Protein AF-A0A517T3F9-F1 (afdb_monomer_lite)

Structure (mmCIF, N/CA/C/O backbone):
data_AF-A0A517T3F9-F1
#
_entry.id   AF-A0A517T3F9-F1
#
loop_
_atom_site.group_PDB
_atom_site.id
_atom_site.type_symbol
_atom_site.label_atom_id
_atom_site.label_alt_id
_atom_site.label_comp_id
_atom_site.label_asym_id
_atom_site.label_entity_id
_atom_site.label_seq_id
_atom_site.pdbx_PDB_ins_code
_atom_site.Cartn_x
_atom_site.Cartn_y
_atom_site.Cartn_z
_atom_site.occupancy
_atom_site.B_iso_or_equiv
_atom_site.auth_seq_id
_atom_site.auth_comp_id
_atom_site.auth_asym_id
_atom_site.auth_atom_id
_atom_site.pdbx_PDB_model_num
ATOM 1 N N . MET A 1 1 ? 63.413 -47.047 -68.563 1.00 46.91 1 MET A N 1
ATOM 2 C CA . MET A 1 1 ? 63.790 -46.172 -67.428 1.00 46.91 1 MET A CA 1
ATOM 3 C C . MET A 1 1 ? 63.813 -44.738 -67.923 1.00 46.91 1 MET A C 1
ATOM 5 O O . MET A 1 1 ? 64.411 -44.519 -68.958 1.00 46.91 1 MET A O 1
ATOM 9 N N . ALA A 1 2 ? 63.247 -43.711 -67.310 1.00 52.28 2 ALA A N 1
ATOM 10 C CA . ALA A 1 2 ? 62.271 -43.540 -66.242 1.00 52.28 2 ALA A CA 1
ATOM 11 C C . ALA A 1 2 ? 62.071 -42.016 -66.214 1.00 52.28 2 ALA A C 1
ATOM 13 O O . ALA A 1 2 ? 62.989 -41.337 -65.783 1.00 52.28 2 ALA A O 1
ATOM 14 N N . LEU A 1 3 ? 60.973 -41.462 -66.741 1.00 48.38 3 LEU A N 1
ATOM 15 C CA . LEU A 1 3 ? 60.656 -40.042 -66.515 1.00 48.38 3 LEU A CA 1
ATOM 16 C C . LEU A 1 3 ? 59.186 -39.726 -66.842 1.00 48.38 3 LEU A C 1
ATOM 18 O O . LEU A 1 3 ? 58.853 -38.974 -67.750 1.00 48.38 3 LEU A O 1
ATOM 22 N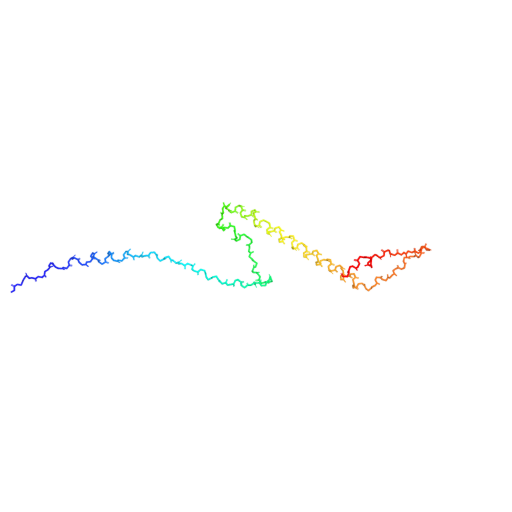 N . ILE A 1 4 ? 58.280 -40.355 -66.103 1.00 55.53 4 ILE A N 1
ATOM 23 C CA . ILE A 1 4 ? 56.866 -39.976 -66.031 1.00 55.53 4 ILE A CA 1
ATOM 24 C C . ILE A 1 4 ? 56.571 -39.834 -64.533 1.00 55.53 4 ILE A C 1
ATOM 26 O O . ILE A 1 4 ? 57.042 -40.672 -63.771 1.00 55.53 4 ILE A O 1
ATOM 30 N N . GLN A 1 5 ? 55.768 -38.832 -64.148 1.00 57.16 5 GLN A N 1
ATOM 31 C CA . GLN A 1 5 ? 55.126 -38.632 -62.826 1.00 57.16 5 GLN A CA 1
ATOM 32 C C . GLN A 1 5 ? 55.752 -37.600 -61.859 1.00 57.16 5 GLN A C 1
ATOM 34 O O . GLN A 1 5 ? 56.151 -37.981 -60.766 1.00 57.16 5 GLN A O 1
ATOM 39 N N . ILE A 1 6 ? 55.746 -36.287 -62.163 1.00 56.34 6 ILE A N 1
ATOM 40 C CA . ILE A 1 6 ? 55.905 -35.256 -61.094 1.00 56.34 6 ILE A CA 1
ATOM 41 C C . ILE A 1 6 ? 54.878 -34.095 -61.147 1.00 56.34 6 ILE A C 1
ATOM 43 O O . ILE A 1 6 ? 54.668 -33.411 -60.153 1.00 56.34 6 ILE A O 1
ATOM 47 N N . THR A 1 7 ? 54.108 -33.891 -62.217 1.00 51.72 7 THR A N 1
ATOM 48 C CA . THR A 1 7 ? 53.234 -32.699 -62.360 1.00 51.72 7 THR A CA 1
ATOM 49 C C . THR A 1 7 ? 51.741 -32.944 -62.086 1.00 51.72 7 THR A C 1
ATOM 51 O O . THR A 1 7 ? 50.885 -32.498 -62.844 1.00 51.72 7 THR A O 1
ATOM 54 N N . LYS A 1 8 ? 51.387 -33.652 -61.002 1.00 53.66 8 LYS A N 1
ATOM 55 C CA . LYS A 1 8 ? 49.970 -33.857 -60.602 1.00 53.66 8 LYS A CA 1
ATOM 56 C C . LYS A 1 8 ? 49.609 -33.496 -59.153 1.00 53.66 8 LYS A C 1
ATOM 58 O O . LYS A 1 8 ? 48.456 -33.651 -58.773 1.00 53.66 8 LYS A O 1
ATOM 63 N N . TRP A 1 9 ? 50.533 -32.953 -58.358 1.00 51.66 9 TRP A N 1
ATOM 64 C CA . TRP A 1 9 ? 50.340 -32.829 -56.900 1.00 51.66 9 TRP A CA 1
ATOM 65 C C . TRP A 1 9 ? 50.251 -31.398 -56.350 1.00 51.66 9 TRP A C 1
ATOM 67 O O . TRP A 1 9 ? 50.307 -31.211 -55.142 1.00 51.66 9 TRP A O 1
ATOM 77 N N . ILE A 1 10 ? 50.085 -30.379 -57.203 1.00 54.66 10 ILE A N 1
ATOM 78 C CA . ILE A 1 10 ? 50.050 -28.967 -56.756 1.00 54.66 10 ILE A CA 1
ATOM 79 C C . ILE A 1 10 ? 48.639 -28.344 -56.857 1.00 54.66 10 ILE A C 1
ATOM 81 O O . ILE A 1 10 ? 48.394 -27.264 -56.334 1.00 54.66 10 ILE A O 1
ATOM 85 N N . GLY A 1 11 ? 47.659 -29.035 -57.450 1.00 51.72 11 GLY A N 1
ATOM 86 C CA . GLY A 1 11 ? 46.302 -28.491 -57.629 1.00 51.72 11 GLY A CA 1
ATOM 87 C C . GLY A 1 11 ? 45.319 -28.704 -56.469 1.00 51.72 11 GLY A C 1
ATOM 88 O O . GLY A 1 11 ? 44.203 -28.200 -56.535 1.00 51.72 11 GLY A O 1
ATOM 89 N N . LEU A 1 12 ? 45.682 -29.467 -55.431 1.00 52.78 12 LEU A N 1
ATOM 90 C CA . LEU A 1 12 ? 44.713 -30.058 -54.492 1.00 52.78 12 LEU A CA 1
ATOM 91 C C . LEU A 1 12 ? 44.611 -29.491 -53.054 1.00 52.78 12 LEU A C 1
ATOM 93 O O . LEU A 1 12 ? 43.717 -29.959 -52.354 1.00 52.78 12 LEU A O 1
ATOM 97 N N . PRO A 1 13 ? 45.386 -28.488 -52.577 1.00 52.06 13 PRO A N 1
ATOM 98 C CA . PRO A 1 13 ? 45.116 -27.899 -51.258 1.00 52.06 13 PRO A CA 1
ATOM 99 C C . PRO A 1 13 ? 44.253 -26.624 -51.305 1.00 52.06 13 PRO A C 1
ATOM 101 O O . PRO A 1 13 ? 43.732 -26.207 -50.277 1.00 52.06 13 PRO A O 1
ATOM 104 N N . LEU A 1 14 ? 44.072 -25.992 -52.472 1.00 49.06 14 LEU A 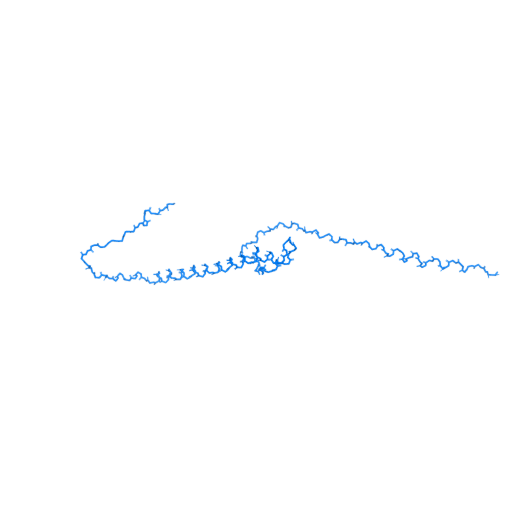N 1
ATOM 105 C CA . LEU A 1 14 ? 43.322 -24.728 -52.575 1.00 49.06 14 LEU A CA 1
ATOM 106 C C . LEU A 1 14 ? 41.800 -24.918 -52.667 1.00 49.06 14 LEU A C 1
ATOM 108 O O . LEU A 1 14 ? 41.051 -24.013 -52.311 1.00 49.06 14 LEU A O 1
ATOM 112 N N . LEU A 1 15 ? 41.331 -26.094 -53.093 1.00 49.38 15 LEU A N 1
ATOM 113 C CA . LEU A 1 15 ? 39.899 -26.361 -53.268 1.00 49.38 15 LEU A CA 1
ATOM 114 C C . LEU A 1 15 ? 39.197 -26.808 -51.970 1.00 49.38 15 LEU A C 1
ATOM 116 O O . LEU A 1 15 ? 37.981 -26.687 -51.861 1.00 49.38 15 LEU A O 1
ATOM 120 N N . THR A 1 16 ? 39.935 -27.279 -50.959 1.00 52.62 16 THR A N 1
ATOM 121 C CA . THR A 1 16 ? 39.356 -27.703 -49.669 1.00 52.62 16 THR A CA 1
ATOM 122 C C . THR A 1 16 ? 39.138 -26.541 -48.696 1.00 52.62 16 THR A C 1
ATOM 124 O O . THR A 1 16 ? 38.252 -26.616 -47.850 1.00 52.62 16 THR A O 1
ATOM 127 N N . MET A 1 17 ? 39.871 -25.433 -48.846 1.00 49.66 17 MET A N 1
ATOM 128 C CA . MET A 1 17 ? 39.733 -24.246 -47.988 1.00 49.66 17 MET A CA 1
ATOM 129 C C . MET A 1 17 ? 38.457 -23.438 -48.294 1.00 49.66 17 MET A C 1
ATOM 131 O O . MET A 1 17 ? 37.878 -22.826 -47.400 1.00 49.66 17 MET A O 1
ATOM 135 N N . ALA A 1 18 ? 37.985 -23.455 -49.545 1.00 52.78 18 ALA A N 1
ATOM 136 C CA . ALA A 1 18 ? 36.795 -22.708 -49.959 1.00 52.78 18 ALA A CA 1
ATOM 137 C C . ALA A 1 18 ? 35.472 -23.356 -49.502 1.00 52.78 18 ALA A C 1
ATOM 139 O O . ALA A 1 18 ? 34.447 -22.681 -49.458 1.00 52.78 18 ALA A O 1
ATOM 140 N N . PHE A 1 19 ? 35.485 -24.639 -49.123 1.00 51.31 19 PHE A N 1
ATOM 141 C CA . PHE A 1 19 ? 34.277 -25.360 -48.705 1.00 51.31 19 PHE A CA 1
ATOM 142 C C . PHE A 1 19 ? 33.967 -25.228 -47.201 1.00 51.31 19 PHE A C 1
ATOM 144 O O . PHE A 1 19 ? 32.858 -25.532 -46.776 1.00 51.31 19 PHE A O 1
ATOM 151 N N . LEU A 1 20 ? 34.901 -24.720 -46.383 1.00 55.22 20 LEU A N 1
ATOM 152 C CA . LEU A 1 20 ? 34.667 -24.494 -44.946 1.00 55.22 20 LEU A CA 1
ATOM 153 C C . LEU A 1 20 ? 34.030 -23.132 -44.608 1.00 55.22 20 LEU A C 1
ATOM 155 O O . LEU A 1 20 ? 33.755 -22.866 -43.441 1.00 55.22 20 LEU A O 1
ATOM 159 N N . MET A 1 21 ? 33.782 -22.265 -45.594 1.00 56.06 21 MET A N 1
ATOM 160 C CA . MET A 1 21 ? 33.277 -20.900 -45.361 1.00 56.06 21 MET A CA 1
ATOM 161 C C . MET A 1 21 ? 31.752 -20.750 -45.481 1.00 56.06 21 MET A C 1
ATOM 163 O O . MET A 1 21 ? 31.225 -19.680 -45.185 1.00 56.06 21 MET A O 1
ATOM 167 N N . SER A 1 22 ? 31.013 -21.810 -45.816 1.00 57.25 22 SER A N 1
ATOM 168 C CA . SER A 1 22 ? 29.545 -21.816 -45.716 1.00 57.25 22 SER A CA 1
ATOM 169 C C . SER A 1 22 ? 29.095 -22.188 -44.300 1.00 57.25 22 SER A C 1
ATOM 171 O O . SER A 1 22 ? 28.396 -23.174 -44.088 1.00 57.25 22 SER A O 1
ATOM 173 N N . ALA A 1 23 ? 29.507 -21.394 -43.311 1.00 56.53 23 ALA A N 1
ATOM 174 C CA . ALA A 1 23 ? 28.868 -21.400 -42.003 1.00 56.53 23 ALA A CA 1
ATOM 175 C C . ALA A 1 23 ? 27.569 -20.590 -42.118 1.00 56.53 23 ALA A C 1
ATOM 177 O O . ALA A 1 23 ? 27.558 -19.369 -41.957 1.00 56.53 23 ALA A O 1
ATOM 178 N N . GLU A 1 24 ? 26.474 -21.268 -42.466 1.00 60.94 24 GLU A N 1
ATOM 179 C CA . GLU A 1 24 ? 25.138 -20.693 -42.342 1.00 60.94 24 GLU A CA 1
ATOM 180 C C . GLU A 1 24 ? 24.946 -20.166 -40.918 1.00 60.94 24 GLU A C 1
ATOM 182 O O . GLU A 1 24 ? 25.260 -20.825 -39.924 1.00 60.94 24 GLU A O 1
ATOM 187 N N . SER A 1 25 ? 24.437 -18.942 -40.818 1.00 60.81 25 SER A N 1
ATOM 188 C CA . SER A 1 25 ? 24.047 -18.367 -39.539 1.00 60.81 25 SER A CA 1
ATOM 189 C C . SER A 1 25 ? 22.875 -19.178 -38.993 1.00 60.81 25 SER A C 1
ATOM 191 O O . SER A 1 25 ? 21.739 -18.999 -39.425 1.00 60.81 25 SER A O 1
ATOM 193 N N . ALA A 1 26 ? 23.143 -20.081 -38.050 1.00 60.41 26 ALA A N 1
ATOM 194 C CA . ALA A 1 26 ? 22.098 -20.767 -37.308 1.00 60.41 26 ALA A CA 1
ATOM 195 C C . ALA A 1 26 ? 21.327 -19.726 -36.486 1.00 60.41 26 ALA A C 1
ATOM 197 O O . ALA A 1 26 ? 21.728 -19.338 -35.387 1.00 60.41 26 ALA A O 1
ATOM 198 N N . SER A 1 27 ? 20.215 -19.233 -37.030 1.00 62.06 27 SER A N 1
ATOM 199 C CA . SER A 1 27 ? 19.263 -18.450 -36.259 1.00 62.06 27 SER A CA 1
ATOM 200 C C . SER A 1 27 ? 18.664 -19.379 -35.207 1.00 62.06 27 SER A C 1
ATOM 202 O O . SER A 1 27 ? 17.847 -20.244 -35.528 1.00 62.06 27 SER A O 1
ATOM 204 N N . ALA A 1 28 ? 19.081 -19.224 -33.954 1.00 54.94 28 ALA A N 1
ATOM 205 C CA . ALA A 1 28 ? 18.428 -19.860 -32.824 1.00 54.94 28 ALA A CA 1
ATOM 206 C C . ALA A 1 28 ? 17.008 -19.288 -32.717 1.00 54.94 28 ALA A C 1
ATOM 208 O O . ALA A 1 28 ? 16.783 -18.224 -32.137 1.00 54.94 28 ALA A O 1
ATOM 209 N N . GLN A 1 29 ? 16.042 -19.963 -33.338 1.00 68.81 29 GLN A N 1
ATOM 210 C CA . GLN A 1 29 ? 14.637 -19.638 -33.167 1.00 68.81 29 GLN A CA 1
ATOM 211 C C . GLN A 1 29 ? 14.275 -19.960 -31.718 1.00 68.81 29 GLN A C 1
ATOM 213 O O . GLN A 1 29 ? 14.108 -21.119 -31.340 1.00 68.81 29 GLN A O 1
ATOM 218 N N . VAL A 1 30 ? 14.175 -18.921 -30.886 1.00 61.50 30 VAL A N 1
ATOM 219 C CA . VAL A 1 30 ? 13.566 -19.021 -29.560 1.00 61.50 30 VAL A CA 1
ATOM 220 C C . VAL A 1 30 ? 12.074 -19.261 -29.777 1.00 61.50 30 VAL A C 1
ATOM 222 O O . VAL A 1 30 ? 11.263 -18.335 -29.768 1.00 61.50 30 VAL A O 1
ATOM 225 N N . VAL A 1 31 ? 11.701 -20.521 -29.992 1.00 59.78 31 VAL A N 1
ATOM 226 C CA . VAL A 1 31 ? 10.325 -20.972 -29.816 1.00 59.78 31 VAL A CA 1
ATOM 227 C C . VAL A 1 31 ? 10.059 -20.868 -28.322 1.00 59.78 31 VAL A C 1
ATOM 229 O O . VAL A 1 31 ? 10.442 -21.740 -27.549 1.00 59.78 31 VAL A O 1
ATOM 232 N N . ARG A 1 32 ? 9.463 -19.756 -27.881 1.00 62.34 32 ARG A N 1
ATOM 233 C CA . ARG A 1 32 ? 8.866 -19.695 -26.546 1.00 62.34 32 ARG A CA 1
ATOM 234 C C . ARG A 1 32 ? 7.711 -20.691 -26.556 1.00 62.34 32 ARG A C 1
ATOM 236 O O . ARG A 1 32 ? 6.756 -20.450 -27.297 1.00 62.34 32 ARG A O 1
ATOM 243 N N . PRO A 1 33 ? 7.741 -21.773 -25.760 1.00 58.88 33 PRO A N 1
ATOM 244 C CA . PRO A 1 33 ? 6.525 -22.521 -25.528 1.00 58.88 33 PRO A CA 1
ATOM 245 C C . PRO A 1 33 ? 5.551 -21.529 -24.899 1.00 58.88 33 PRO A C 1
ATOM 247 O O . PRO A 1 33 ? 5.861 -20.918 -23.871 1.00 58.88 33 PRO A O 1
ATOM 250 N N . LEU A 1 34 ? 4.399 -21.320 -25.533 1.00 56.41 34 LEU A N 1
ATOM 251 C CA . LEU A 1 34 ? 3.270 -20.663 -24.894 1.00 56.41 34 LEU A CA 1
ATOM 252 C C . LEU A 1 34 ? 2.760 -21.637 -23.827 1.00 56.41 34 LEU A C 1
ATOM 254 O O . LEU A 1 34 ? 1.783 -22.349 -24.027 1.00 56.41 34 LEU A O 1
ATOM 258 N N . ALA A 1 35 ? 3.495 -21.748 -22.720 1.00 62.19 35 ALA A N 1
ATOM 259 C CA . ALA A 1 35 ? 3.020 -22.470 -21.561 1.00 62.19 35 ALA A CA 1
ATOM 260 C C . ALA A 1 35 ? 1.747 -21.749 -21.097 1.00 62.19 35 ALA A C 1
ATOM 262 O O . ALA A 1 35 ? 1.781 -20.519 -20.940 1.00 62.19 35 ALA A O 1
ATOM 263 N N . PRO A 1 36 ? 0.624 -22.459 -20.891 1.00 56.62 36 PRO A N 1
ATOM 264 C CA . PRO A 1 36 ? -0.525 -21.861 -20.237 1.00 56.62 36 PRO A CA 1
ATOM 265 C C . PRO A 1 36 ? -0.030 -21.325 -18.897 1.00 56.62 36 PRO A C 1
ATOM 267 O O . PRO A 1 36 ? 0.512 -22.067 -18.077 1.00 56.62 36 PRO A O 1
ATOM 270 N N . THR A 1 37 ? -0.127 -20.008 -18.717 1.00 59.72 37 THR A N 1
ATOM 271 C CA . THR A 1 37 ? 0.235 -19.358 -17.460 1.00 59.72 37 THR A CA 1
ATOM 272 C C . THR A 1 37 ? -0.708 -19.918 -16.409 1.00 59.72 37 THR A C 1
ATOM 274 O O . THR A 1 37 ? -1.874 -19.533 -16.358 1.00 59.72 37 THR A O 1
ATOM 277 N N . GLN A 1 38 ? -0.240 -20.886 -15.618 1.00 63.12 38 GLN A N 1
ATOM 278 C CA . GLN A 1 38 ? -0.990 -21.325 -14.453 1.00 63.12 38 GLN A CA 1
ATOM 279 C C . GLN A 1 38 ? -1.189 -20.092 -13.565 1.00 63.12 38 GLN A C 1
ATOM 281 O O . GLN A 1 38 ? -0.211 -19.373 -13.326 1.00 63.12 38 GLN A O 1
ATOM 286 N N . PRO A 1 39 ? -2.416 -19.804 -13.100 1.00 59.62 39 PRO A N 1
ATOM 287 C CA . PRO A 1 39 ? -2.647 -18.720 -12.161 1.00 59.62 39 PRO A CA 1
ATOM 288 C C . PRO A 1 39 ? -1.805 -18.982 -10.911 1.00 59.62 39 PRO A C 1
ATOM 290 O O . PRO A 1 39 ? -2.112 -19.867 -10.114 1.00 59.62 39 PRO A O 1
ATOM 293 N N . ILE A 1 40 ? -0.698 -18.253 -10.759 1.00 61.62 40 ILE A N 1
ATOM 294 C CA . ILE A 1 40 ? 0.101 -18.319 -9.539 1.00 61.62 40 ILE A CA 1
ATOM 295 C C . ILE A 1 40 ? -0.795 -17.741 -8.442 1.00 61.62 40 ILE A C 1
ATOM 297 O O . ILE A 1 40 ? -1.259 -16.604 -8.594 1.00 61.62 40 ILE A O 1
ATOM 301 N N . PRO A 1 41 ? -1.079 -18.488 -7.359 1.00 64.44 41 PRO A N 1
ATOM 302 C CA . PRO A 1 41 ? -1.889 -17.962 -6.274 1.00 64.44 41 PRO A CA 1
ATOM 303 C C . PRO A 1 41 ? -1.250 -16.654 -5.779 1.00 64.44 41 PRO A C 1
ATOM 305 O O . PRO A 1 41 ? -0.020 -16.598 -5.685 1.00 64.44 41 PRO A O 1
ATOM 308 N N . PRO A 1 42 ? -2.037 -15.609 -5.457 1.00 60.09 42 PRO A N 1
ATOM 309 C CA . PRO A 1 42 ? -1.517 -14.275 -5.133 1.00 60.09 42 PRO A CA 1
ATOM 310 C C . PRO A 1 42 ? -0.390 -14.291 -4.088 1.00 60.09 42 PRO A C 1
ATOM 312 O O . PRO A 1 42 ? 0.547 -13.507 -4.160 1.00 60.09 42 PRO A O 1
ATOM 315 N N . ASN A 1 43 ? -0.436 -15.262 -3.172 1.00 62.62 43 ASN A N 1
ATOM 316 C CA . ASN A 1 43 ? 0.513 -15.444 -2.077 1.00 62.62 43 ASN A CA 1
ATOM 317 C C . ASN A 1 43 ? 1.857 -16.115 -2.462 1.00 62.62 43 ASN A C 1
ATOM 319 O O . ASN A 1 43 ? 2.707 -16.324 -1.605 1.00 62.62 43 ASN A O 1
ATOM 323 N N . LYS A 1 44 ? 2.056 -16.517 -3.725 1.00 60.25 44 LYS A N 1
ATOM 324 C CA . LYS A 1 44 ? 3.303 -17.147 -4.217 1.00 60.25 44 LYS A CA 1
ATOM 325 C C . LYS A 1 44 ? 3.983 -16.356 -5.334 1.00 60.25 44 LYS A C 1
ATOM 327 O O . LYS A 1 44 ? 4.882 -16.877 -5.993 1.00 60.25 44 LYS A O 1
ATOM 332 N N . GLN A 1 45 ? 3.560 -15.119 -5.579 1.00 61.59 45 GLN A N 1
ATOM 333 C CA . GLN A 1 45 ? 4.231 -14.286 -6.568 1.00 61.59 45 GLN A CA 1
ATOM 334 C C . GLN A 1 45 ? 5.621 -13.906 -6.035 1.00 61.59 45 GLN A C 1
ATOM 336 O O . GLN A 1 45 ? 5.724 -13.428 -4.903 1.00 61.59 45 GLN A O 1
ATOM 341 N N . PRO A 1 46 ? 6.703 -14.138 -6.799 1.00 61.81 46 PRO A N 1
ATOM 342 C CA . PRO A 1 46 ? 8.027 -13.719 -6.369 1.00 61.81 46 PRO A CA 1
ATOM 343 C C . PRO A 1 46 ? 8.027 -12.202 -6.165 1.00 61.81 46 PRO A C 1
ATOM 345 O O . PRO A 1 46 ? 7.511 -11.460 -7.003 1.00 61.81 46 PRO A O 1
ATOM 348 N N . VAL A 1 47 ? 8.615 -11.734 -5.062 1.00 68.75 47 VAL A N 1
ATOM 349 C CA . VAL A 1 47 ? 8.792 -10.300 -4.801 1.00 68.75 47 VAL A CA 1
ATOM 350 C C . VAL A 1 47 ? 9.835 -9.769 -5.781 1.00 68.75 47 VAL A C 1
ATOM 352 O O . VAL A 1 47 ? 11.029 -9.719 -5.499 1.00 68.75 47 VAL A O 1
ATOM 355 N N . THR A 1 48 ? 9.394 -9.420 -6.985 1.00 74.56 48 THR A N 1
ATOM 356 C CA . THR A 1 48 ? 10.258 -8.824 -8.000 1.00 74.56 48 THR A CA 1
ATOM 357 C C . THR A 1 48 ? 10.442 -7.341 -7.716 1.00 74.56 48 THR A C 1
ATOM 359 O O . THR A 1 48 ? 9.486 -6.633 -7.370 1.00 74.56 48 THR A O 1
ATOM 362 N N . SER A 1 49 ? 11.668 -6.855 -7.896 1.00 82.75 49 SER A N 1
ATOM 363 C CA . SER A 1 49 ? 11.974 -5.434 -7.790 1.00 82.75 49 SER A CA 1
ATOM 364 C C . SER A 1 49 ? 11.269 -4.654 -8.917 1.00 82.75 49 SER A C 1
ATOM 366 O O . SER A 1 49 ? 11.399 -5.017 -10.089 1.00 82.75 49 SER A O 1
ATOM 368 N N . PRO A 1 50 ? 10.541 -3.561 -8.607 1.00 80.50 50 PRO A N 1
ATOM 369 C CA . PRO A 1 50 ? 9.852 -2.749 -9.619 1.00 80.50 50 PRO A CA 1
ATOM 370 C C . PRO A 1 50 ? 10.790 -2.212 -10.711 1.00 80.50 50 PRO A C 1
ATOM 372 O O . PRO A 1 50 ? 10.395 -2.049 -11.865 1.00 80.50 50 PRO A O 1
ATOM 375 N N . TYR A 1 51 ? 12.057 -1.992 -10.354 1.00 85.25 51 TYR A N 1
ATOM 376 C CA . TYR A 1 51 ? 13.089 -1.431 -11.223 1.00 85.25 51 TYR A CA 1
ATOM 377 C C . TYR A 1 51 ? 13.597 -2.384 -12.309 1.00 85.25 51 TYR A C 1
ATOM 379 O O . TYR A 1 51 ? 14.176 -1.924 -13.290 1.00 85.25 51 TYR A O 1
ATOM 387 N N . LEU A 1 52 ? 13.359 -3.694 -12.187 1.00 82.50 52 LEU A N 1
ATOM 388 C CA . LEU A 1 52 ? 13.829 -4.677 -13.171 1.00 82.50 52 LEU A CA 1
ATOM 389 C C . LEU A 1 52 ? 13.236 -4.429 -14.569 1.00 82.50 52 LEU A C 1
ATOM 391 O O . LEU A 1 52 ? 13.855 -4.732 -15.584 1.00 82.50 52 LEU A O 1
ATOM 395 N N . ASN A 1 53 ? 12.060 -3.804 -14.628 1.00 75.94 53 ASN A N 1
ATOM 396 C CA . ASN A 1 53 ? 11.366 -3.503 -15.876 1.00 75.94 53 ASN A CA 1
ATOM 397 C C . ASN A 1 53 ? 11.791 -2.178 -16.534 1.00 75.94 53 ASN A C 1
ATOM 399 O O . ASN A 1 53 ? 11.254 -1.842 -17.589 1.00 75.94 53 ASN A O 1
ATOM 403 N N . LEU A 1 54 ? 12.737 -1.428 -15.954 1.00 81.25 54 LEU A N 1
ATOM 404 C CA . LEU A 1 54 ? 13.166 -0.126 -16.485 1.00 81.25 54 LEU A CA 1
ATOM 405 C C . LEU A 1 54 ? 13.880 -0.220 -17.835 1.00 81.25 54 LEU A C 1
ATOM 407 O O . LEU A 1 54 ? 13.742 0.667 -18.670 1.00 81.25 54 LEU A O 1
ATOM 411 N N . LEU A 1 55 ? 14.638 -1.296 -18.048 1.00 76.62 55 LEU A N 1
ATOM 412 C CA . LEU A 1 55 ? 15.423 -1.515 -19.266 1.00 76.62 55 LEU A CA 1
ATOM 413 C C . LEU A 1 55 ? 14.623 -2.231 -20.360 1.00 76.62 55 LEU A C 1
ATOM 415 O O . LEU A 1 55 ? 15.184 -2.648 -21.373 1.00 76.62 55 LEU A O 1
ATOM 419 N N . ARG A 1 56 ? 13.310 -2.408 -20.166 1.00 72.81 56 ARG A N 1
ATOM 420 C CA . ARG A 1 56 ? 12.465 -3.058 -21.164 1.00 72.81 56 ARG A CA 1
ATOM 421 C C . ARG A 1 56 ? 12.435 -2.184 -22.426 1.00 72.81 56 ARG A C 1
ATOM 423 O O . ARG A 1 56 ? 12.060 -1.017 -22.320 1.00 72.81 56 ARG A O 1
ATOM 430 N N . PRO A 1 57 ? 12.783 -2.720 -23.612 1.00 61.25 57 PRO A N 1
ATOM 431 C CA . PRO A 1 57 ? 12.726 -1.955 -24.852 1.00 61.25 57 PRO A CA 1
ATOM 432 C C . PRO A 1 57 ? 11.296 -1.452 -25.079 1.00 61.25 57 PRO A C 1
ATOM 434 O O . PRO A 1 57 ? 10.359 -2.240 -25.210 1.00 61.25 57 PRO A O 1
ATOM 437 N N . GLY A 1 58 ? 11.119 -0.134 -25.068 1.00 65.12 58 GLY A N 1
ATOM 438 C CA . GLY A 1 58 ? 9.828 0.538 -25.171 1.00 65.12 58 GLY A CA 1
ATOM 439 C C . GLY A 1 58 ? 9.990 1.927 -25.780 1.00 65.12 58 GLY A C 1
ATOM 440 O O . GLY A 1 58 ? 11.089 2.476 -25.811 1.00 65.12 58 GLY A O 1
ATOM 441 N N . ARG A 1 59 ? 8.889 2.506 -26.274 1.00 67.38 59 ARG A N 1
ATOM 442 C CA . ARG A 1 59 ? 8.911 3.743 -27.081 1.00 67.38 59 ARG A CA 1
ATOM 443 C C . ARG A 1 59 ? 9.369 5.008 -26.332 1.00 67.38 59 ARG A C 1
ATOM 445 O O . ARG A 1 59 ? 9.646 5.999 -26.990 1.00 67.38 59 ARG A O 1
ATOM 452 N N . GLY A 1 60 ? 9.434 4.993 -24.997 1.00 74.62 60 GLY A N 1
ATOM 453 C CA . GLY A 1 60 ? 9.711 6.188 -24.182 1.00 74.62 60 GLY A CA 1
ATOM 454 C C . GLY A 1 60 ? 11.041 6.192 -23.416 1.00 74.62 60 GLY A C 1
ATOM 455 O O . GLY A 1 60 ? 11.329 7.158 -22.714 1.00 74.62 60 GLY A O 1
ATOM 456 N N . GLY A 1 61 ? 11.849 5.132 -23.513 1.00 83.69 61 GLY A N 1
ATOM 457 C CA . GLY A 1 61 ? 13.091 5.006 -22.742 1.00 83.69 61 GLY A CA 1
ATOM 458 C C . GLY A 1 61 ? 12.886 4.814 -21.229 1.00 83.69 61 GLY A C 1
ATOM 459 O O . GLY A 1 61 ? 11.765 4.719 -20.726 1.00 83.69 61 GLY A O 1
ATOM 460 N N . VAL A 1 62 ? 14.003 4.749 -20.497 1.00 86.56 62 VAL A N 1
ATOM 461 C CA . VAL A 1 62 ? 14.054 4.410 -19.059 1.00 86.56 62 VAL A CA 1
ATOM 462 C C . VAL A 1 62 ? 13.230 5.375 -18.204 1.00 86.56 62 VAL A C 1
ATOM 464 O O . VAL A 1 62 ? 12.444 4.953 -17.356 1.00 86.56 62 VAL A O 1
ATOM 467 N N . THR A 1 63 ? 13.373 6.678 -18.448 1.00 86.81 63 THR A N 1
ATOM 468 C CA . THR A 1 63 ? 12.701 7.729 -17.672 1.00 86.81 63 THR A CA 1
ATOM 469 C C . THR A 1 63 ? 11.181 7.651 -17.802 1.00 86.81 63 THR A C 1
ATOM 471 O O . THR A 1 63 ? 10.462 7.780 -16.813 1.00 86.81 63 THR A O 1
ATOM 474 N N . PHE A 1 64 ? 10.672 7.385 -19.005 1.00 89.00 64 PHE A N 1
ATOM 475 C CA . PHE A 1 64 ? 9.236 7.256 -19.233 1.00 89.00 64 PHE A CA 1
ATOM 476 C C . PHE A 1 64 ? 8.647 6.044 -18.503 1.00 89.00 64 PHE A C 1
ATOM 478 O O . PHE A 1 64 ? 7.612 6.160 -17.848 1.00 89.00 64 PHE A O 1
ATOM 485 N N . GLU A 1 65 ? 9.312 4.887 -18.556 1.00 87.19 65 GLU A N 1
ATOM 486 C CA . GLU A 1 65 ? 8.846 3.691 -17.842 1.00 87.19 65 GLU A CA 1
ATOM 487 C C . GLU A 1 65 ? 8.950 3.843 -16.315 1.00 87.19 65 GLU A C 1
ATOM 489 O O . GLU A 1 65 ? 8.083 3.341 -15.591 1.00 87.19 65 GLU A O 1
ATOM 494 N N . TYR A 1 66 ? 9.934 4.603 -15.817 1.00 89.31 66 TYR A N 1
ATOM 495 C CA . TYR A 1 66 ? 10.030 4.955 -14.399 1.00 89.31 66 TYR A CA 1
ATOM 496 C C . TYR A 1 66 ? 8.787 5.710 -13.915 1.00 89.31 66 TYR A C 1
ATOM 498 O O . TYR A 1 66 ? 8.123 5.271 -12.974 1.00 89.31 66 TYR A O 1
ATOM 506 N N . PHE A 1 67 ? 8.434 6.814 -14.578 1.00 92.19 67 PHE A N 1
ATOM 507 C CA . PHE A 1 67 ? 7.290 7.629 -14.163 1.00 92.19 67 PHE A CA 1
ATOM 508 C C . PHE A 1 67 ? 5.945 6.951 -14.428 1.00 92.19 67 PHE A C 1
ATOM 510 O O . PHE A 1 67 ? 5.004 7.164 -13.670 1.00 92.19 67 PHE A O 1
ATOM 517 N N . ARG A 1 68 ? 5.847 6.119 -15.469 1.00 89.00 68 ARG A N 1
ATOM 518 C CA . ARG A 1 68 ? 4.590 5.472 -15.856 1.00 89.00 68 ARG A CA 1
ATOM 519 C C . ARG A 1 68 ? 4.249 4.231 -15.037 1.00 89.00 68 ARG A C 1
ATOM 521 O O . ARG A 1 68 ? 3.072 3.959 -14.830 1.00 89.00 68 ARG A O 1
ATOM 528 N N . ARG A 1 69 ? 5.244 3.432 -14.642 1.00 88.56 69 ARG A N 1
ATOM 529 C CA . ARG A 1 69 ? 5.015 2.137 -13.975 1.00 88.56 69 ARG A CA 1
ATOM 530 C C . ARG A 1 69 ? 5.626 2.082 -12.592 1.00 88.56 69 ARG A C 1
ATOM 532 O O . ARG A 1 69 ? 4.939 1.763 -11.632 1.00 88.56 69 ARG A O 1
ATOM 539 N N . VAL A 1 70 ? 6.920 2.373 -12.500 1.00 89.19 70 VAL A N 1
ATOM 540 C CA . VAL A 1 70 ? 7.693 2.107 -11.283 1.00 89.19 70 VAL A CA 1
ATOM 541 C C . VAL A 1 70 ? 7.262 3.017 -10.145 1.00 89.19 70 VAL A C 1
ATOM 543 O O . VAL A 1 70 ? 7.020 2.541 -9.041 1.00 89.19 70 VAL A O 1
ATOM 546 N N . ARG A 1 71 ? 7.135 4.318 -10.410 1.00 91.31 71 ARG A N 1
ATOM 547 C CA . ARG A 1 71 ? 6.724 5.279 -9.389 1.00 91.31 71 ARG A CA 1
ATOM 548 C C . ARG A 1 71 ? 5.312 4.987 -8.846 1.00 91.31 71 ARG A C 1
ATOM 550 O O . ARG A 1 71 ? 5.212 4.843 -7.630 1.00 91.31 71 ARG A O 1
ATOM 557 N N . PRO A 1 72 ? 4.267 4.815 -9.680 1.00 91.31 72 PRO A N 1
ATOM 558 C CA . PRO A 1 72 ? 2.941 4.447 -9.183 1.00 91.31 72 PRO A CA 1
ATOM 559 C C . PRO A 1 72 ? 2.934 3.135 -8.394 1.00 91.31 72 PRO A C 1
ATOM 561 O O . PRO A 1 72 ? 2.331 3.066 -7.332 1.00 91.31 72 PRO A O 1
ATOM 564 N N . GLU A 1 73 ? 3.653 2.110 -8.859 1.00 89.81 73 GLU A N 1
ATOM 565 C CA . GLU A 1 73 ? 3.760 0.825 -8.154 1.00 89.81 73 GLU A CA 1
ATOM 566 C C . GLU A 1 73 ? 4.365 0.992 -6.747 1.00 89.81 73 GLU A C 1
ATOM 568 O O . GLU A 1 73 ? 3.895 0.393 -5.781 1.00 89.81 73 GLU A O 1
ATOM 573 N N . LEU A 1 74 ? 5.396 1.831 -6.605 1.00 91.56 74 LEU A N 1
ATOM 574 C CA . LEU A 1 74 ? 5.998 2.134 -5.304 1.00 91.56 74 LEU A CA 1
ATOM 575 C C . LEU A 1 74 ? 5.042 2.902 -4.388 1.00 91.56 74 LEU A C 1
ATOM 577 O O . LEU A 1 74 ? 5.000 2.630 -3.189 1.00 91.56 74 LEU A O 1
ATOM 581 N N . GLU A 1 75 ? 4.294 3.857 -4.936 1.00 93.25 75 GLU A N 1
ATOM 582 C CA . GLU A 1 75 ? 3.283 4.618 -4.197 1.00 93.25 75 GLU A CA 1
ATOM 583 C C . GLU A 1 75 ? 2.161 3.692 -3.701 1.00 93.25 75 GLU A C 1
ATOM 585 O O . GLU A 1 75 ? 1.832 3.721 -2.515 1.00 93.25 75 GLU A O 1
ATOM 590 N N . PHE A 1 76 ? 1.670 2.788 -4.554 1.00 93.50 76 PHE A N 1
ATOM 591 C CA . PHE A 1 76 ? 0.670 1.784 -4.184 1.00 93.50 76 PHE A CA 1
ATOM 592 C C . PHE A 1 76 ? 1.151 0.852 -3.074 1.00 93.50 76 PHE A C 1
ATOM 594 O O . PHE A 1 76 ? 0.439 0.651 -2.093 1.00 93.50 76 PHE A O 1
ATOM 601 N N . ARG A 1 77 ? 2.373 0.318 -3.180 1.00 90.31 77 ARG A N 1
ATOM 602 C CA . ARG A 1 77 ? 2.928 -0.568 -2.143 1.00 90.31 77 ARG A CA 1
ATOM 603 C C . ARG A 1 77 ? 3.057 0.125 -0.791 1.00 90.31 77 ARG A C 1
ATOM 605 O O . ARG A 1 77 ? 2.804 -0.500 0.234 1.00 90.31 77 ARG A O 1
ATOM 612 N N . ARG A 1 78 ? 3.443 1.405 -0.776 1.00 92.44 78 ARG A N 1
ATOM 613 C CA . ARG A 1 78 ? 3.513 2.191 0.465 1.00 92.44 78 ARG A CA 1
ATOM 614 C C . ARG A 1 78 ? 2.131 2.396 1.072 1.00 92.44 78 ARG A C 1
ATOM 616 O O . ARG A 1 78 ? 1.972 2.181 2.268 1.00 92.44 78 ARG A O 1
ATOM 623 N N . ALA A 1 79 ? 1.148 2.776 0.257 1.00 94.00 79 ALA A N 1
ATOM 624 C CA . ALA A 1 79 ? -0.223 2.965 0.722 1.00 94.00 79 ALA A CA 1
ATOM 625 C C . ALA A 1 79 ? -0.800 1.668 1.313 1.00 94.00 79 ALA A C 1
ATOM 627 O O . ALA A 1 79 ? -1.355 1.683 2.406 1.00 94.00 79 ALA A O 1
ATOM 628 N N . ASP A 1 80 ? -0.595 0.533 0.642 1.00 94.75 80 ASP A N 1
ATOM 629 C CA . ASP A 1 80 ? -1.076 -0.770 1.110 1.00 94.75 80 ASP A CA 1
ATOM 630 C C . ASP A 1 80 ? -0.440 -1.181 2.451 1.00 94.75 80 ASP A C 1
ATOM 632 O O . ASP A 1 80 ? -1.134 -1.594 3.379 1.00 94.75 80 ASP A O 1
ATOM 636 N N . GLN A 1 81 ? 0.870 -0.970 2.616 1.00 92.69 81 GLN A N 1
ATOM 637 C CA . GLN A 1 81 ? 1.552 -1.204 3.896 1.00 92.69 81 GLN A CA 1
ATOM 638 C C . GLN A 1 81 ? 0.999 -0.328 5.027 1.00 92.69 81 GLN A C 1
ATOM 640 O O . GLN A 1 81 ? 0.831 -0.811 6.149 1.00 92.69 81 GLN A O 1
ATOM 645 N N . MET A 1 82 ? 0.696 0.942 4.742 1.00 94.44 82 MET A N 1
ATOM 646 C CA . MET A 1 82 ? 0.080 1.841 5.720 1.00 94.44 82 MET A CA 1
ATOM 647 C C . MET A 1 82 ? -1.306 1.340 6.134 1.00 94.44 82 MET A C 1
ATOM 649 O O . MET A 1 82 ? -1.560 1.185 7.329 1.00 94.44 82 MET A O 1
ATOM 653 N N . PHE A 1 83 ? -2.165 0.990 5.172 1.00 95.56 83 PHE A N 1
ATOM 654 C CA . PHE A 1 83 ? -3.509 0.489 5.464 1.00 95.56 83 PHE A CA 1
ATOM 655 C C . PHE A 1 83 ? -3.493 -0.822 6.250 1.00 95.56 83 PHE A C 1
ATOM 657 O O . PHE A 1 83 ? -4.265 -0.990 7.192 1.00 95.56 83 PHE A O 1
ATOM 664 N N . GLN A 1 84 ? -2.595 -1.749 5.919 1.00 94.25 84 GLN A N 1
ATOM 665 C CA . GLN A 1 84 ? -2.455 -2.992 6.678 1.00 94.25 84 GLN A CA 1
ATOM 666 C C . GLN A 1 84 ? -2.043 -2.727 8.133 1.00 94.25 84 GLN A C 1
ATOM 668 O O . GLN A 1 84 ? -2.574 -3.365 9.048 1.00 94.25 84 GLN A O 1
ATOM 673 N N . GLY A 1 85 ? -1.157 -1.753 8.361 1.00 94.38 85 GLY A N 1
ATOM 674 C CA . GLY A 1 85 ? -0.784 -1.297 9.700 1.00 94.38 85 GLY A CA 1
ATOM 675 C C . GLY A 1 85 ? -1.962 -0.697 10.469 1.00 94.38 85 GLY A C 1
ATOM 676 O O . GLY A 1 85 ? -2.225 -1.095 11.604 1.00 94.38 85 GLY A O 1
ATOM 677 N N . GLU A 1 86 ? -2.719 0.205 9.845 1.00 93.81 86 GLU A N 1
ATOM 678 C CA . GLU A 1 86 ? -3.914 0.820 10.440 1.00 93.81 86 GLU A CA 1
ATOM 679 C C . GLU A 1 86 ? -4.977 -0.222 10.806 1.00 93.81 86 GLU A C 1
ATOM 681 O O . GLU A 1 86 ? -5.504 -0.208 11.920 1.00 93.81 86 GLU A O 1
ATOM 686 N N . ILE A 1 87 ? -5.239 -1.184 9.917 1.00 94.94 87 ILE A N 1
ATOM 687 C CA . ILE A 1 87 ? -6.186 -2.278 10.164 1.00 94.94 87 ILE A CA 1
ATOM 688 C C . ILE A 1 87 ? -5.709 -3.161 11.321 1.00 94.94 87 ILE A C 1
ATOM 690 O O . ILE A 1 87 ? -6.512 -3.559 12.168 1.00 94.94 87 ILE A O 1
ATOM 694 N N . SER A 1 88 ? -4.413 -3.475 11.384 1.00 93.75 88 SER A N 1
ATOM 695 C CA . SER A 1 88 ? -3.837 -4.254 12.486 1.00 93.75 88 SER A CA 1
ATOM 696 C C . SER A 1 88 ? -3.970 -3.524 13.829 1.00 93.75 88 SER A C 1
ATOM 698 O O . SER A 1 88 ? -4.368 -4.120 14.836 1.00 93.75 88 SER A O 1
ATOM 700 N N . ASN A 1 89 ? -3.708 -2.217 13.842 1.00 92.81 89 ASN A N 1
ATOM 701 C CA . ASN A 1 89 ? -3.869 -1.375 15.025 1.00 92.81 89 ASN A CA 1
ATOM 702 C C . ASN A 1 89 ? -5.333 -1.315 15.476 1.00 92.81 89 ASN A C 1
ATOM 704 O O . ASN A 1 89 ? -5.618 -1.534 16.654 1.00 92.81 89 ASN A O 1
ATOM 708 N N . LEU A 1 90 ? -6.269 -1.111 14.545 1.00 90.06 90 LEU A N 1
ATOM 709 C CA . LEU A 1 90 ? -7.701 -1.089 14.841 1.00 90.06 90 LEU A CA 1
ATOM 710 C C . LEU A 1 90 ? -8.181 -2.430 15.414 1.00 90.06 90 LEU A C 1
ATOM 712 O O . LEU A 1 90 ? -8.912 -2.461 16.402 1.00 90.06 90 LEU A O 1
ATOM 716 N N . ARG A 1 91 ? -7.728 -3.557 14.848 1.00 88.94 91 ARG A N 1
ATOM 717 C CA . ARG A 1 91 ? -8.033 -4.897 15.381 1.00 88.94 91 ARG A CA 1
ATOM 718 C C . ARG A 1 91 ? -7.522 -5.076 16.805 1.00 88.94 91 ARG A C 1
ATOM 720 O O . ARG A 1 91 ? -8.211 -5.693 17.616 1.00 88.94 91 ARG A O 1
ATOM 727 N N . THR A 1 92 ? -6.349 -4.531 17.114 1.00 87.62 92 THR A N 1
ATOM 728 C CA . THR A 1 92 ? -5.768 -4.588 18.461 1.00 87.62 92 THR A CA 1
ATOM 729 C C . THR A 1 92 ? -6.586 -3.755 19.447 1.00 87.62 92 THR A C 1
ATOM 731 O O . THR A 1 92 ? -6.897 -4.250 20.525 1.00 87.62 92 THR A O 1
ATOM 734 N N . GLN A 1 93 ? -7.016 -2.548 19.065 1.00 82.81 93 GLN A N 1
ATOM 735 C CA . GLN A 1 93 ? -7.879 -1.692 19.892 1.00 82.81 93 GLN A CA 1
ATOM 736 C C . GLN A 1 93 ? -9.233 -2.351 20.177 1.00 82.81 93 GLN A C 1
ATOM 738 O O . GLN A 1 93 ? -9.609 -2.506 21.333 1.00 82.81 93 GLN A O 1
ATOM 743 N N . VAL A 1 94 ? -9.916 -2.847 19.140 1.00 83.81 94 VAL A N 1
ATOM 744 C CA . VAL A 1 94 ? -11.200 -3.550 19.298 1.00 83.81 94 VAL A CA 1
ATOM 745 C C . VAL A 1 94 ? -11.049 -4.802 20.165 1.00 83.81 94 VAL A C 1
ATOM 747 O O . VAL A 1 94 ? -11.939 -5.129 20.948 1.00 83.81 94 VAL A O 1
ATOM 750 N N . SER A 1 95 ? -9.931 -5.520 20.043 1.00 78.44 95 SER A N 1
ATOM 751 C CA . SER A 1 95 ? -9.670 -6.703 20.869 1.00 78.44 95 SER A CA 1
ATOM 752 C C . SER A 1 95 ? -9.364 -6.323 22.320 1.00 78.44 95 SER A C 1
ATOM 754 O O . SER A 1 95 ? -9.876 -6.975 23.223 1.00 78.44 95 SER A O 1
ATOM 756 N N . ALA A 1 96 ? -8.600 -5.255 22.561 1.00 71.62 96 ALA A N 1
ATOM 757 C CA . ALA A 1 96 ? -8.334 -4.739 23.903 1.00 71.62 96 ALA A CA 1
ATOM 758 C C . ALA A 1 96 ? -9.624 -4.273 24.602 1.00 71.62 96 ALA A C 1
ATOM 760 O O . ALA A 1 96 ? -9.849 -4.620 25.761 1.00 71.62 96 ALA A O 1
ATOM 761 N N . ASP A 1 97 ? -10.517 -3.593 23.878 1.00 60.59 97 ASP A N 1
ATOM 762 C CA . ASP A 1 97 ? -11.825 -3.171 24.393 1.00 60.59 97 ASP A CA 1
ATOM 763 C C . ASP A 1 97 ? -12.759 -4.356 24.685 1.00 60.59 97 ASP A C 1
ATOM 765 O O . ASP A 1 97 ? -13.569 -4.291 25.606 1.00 60.59 97 ASP A O 1
ATOM 769 N N . ARG A 1 98 ? -12.633 -5.467 23.944 1.00 57.66 98 ARG A N 1
ATOM 770 C CA . ARG A 1 98 ? -13.375 -6.715 24.215 1.00 57.66 98 ARG A CA 1
ATOM 771 C C . ARG A 1 98 ? -12.822 -7.510 25.399 1.00 57.66 98 ARG A C 1
ATOM 773 O O . ARG A 1 98 ? -13.568 -8.282 25.994 1.00 57.66 98 ARG A O 1
ATOM 780 N N . VAL A 1 99 ? -11.535 -7.360 25.720 1.00 54.50 99 VAL A N 1
ATOM 781 C CA . VAL A 1 99 ? -10.878 -8.044 26.850 1.00 54.50 99 VAL A CA 1
ATOM 782 C C . VAL A 1 99 ? -11.094 -7.298 28.169 1.00 54.50 99 VAL A C 1
ATOM 784 O O . VAL A 1 99 ? -10.944 -7.899 29.229 1.00 54.50 99 VAL A O 1
ATOM 787 N N . LEU A 1 100 ? -11.527 -6.034 28.141 1.00 49.44 100 LEU A N 1
ATOM 788 C CA . LEU A 1 100 ? -12.147 -5.410 29.306 1.00 49.44 100 LEU A CA 1
ATOM 789 C C . LEU A 1 100 ? -13.545 -6.026 29.471 1.00 49.44 100 LEU A C 1
ATOM 791 O O . LEU A 1 100 ? -14.439 -5.685 28.693 1.00 49.44 100 LEU A O 1
ATOM 795 N N . PRO A 1 101 ? -13.771 -6.934 30.442 1.00 46.41 101 PRO A N 1
ATOM 796 C CA . PRO A 1 101 ? -15.106 -7.450 30.682 1.00 46.41 101 PRO A CA 1
ATOM 797 C C . PRO A 1 101 ? -15.973 -6.244 30.991 1.00 46.41 101 PRO A C 1
ATOM 799 O O . PRO A 1 101 ? -15.693 -5.555 31.972 1.00 46.41 101 PRO A O 1
ATOM 802 N N . GLN A 1 102 ? -16.951 -5.978 30.115 1.00 48.41 102 GLN A N 1
ATOM 803 C CA . GLN A 1 102 ? -18.128 -5.178 30.417 1.00 48.41 102 GLN A CA 1
ATOM 804 C C . GLN A 1 102 ? -17.740 -4.009 31.312 1.00 48.41 102 GLN A C 1
ATOM 806 O O . GLN A 1 102 ? -18.054 -4.083 32.497 1.00 48.41 102 GLN A O 1
ATOM 811 N N . ARG A 1 103 ? -16.918 -3.065 30.789 1.00 49.16 103 ARG A N 1
ATOM 812 C CA . ARG A 1 103 ? -16.408 -1.879 31.507 1.00 49.16 103 ARG A CA 1
ATOM 813 C C . ARG A 1 103 ? -17.486 -1.508 32.497 1.00 49.16 103 ARG A C 1
ATOM 815 O O . ARG A 1 103 ? -18.528 -1.041 32.036 1.00 49.16 103 ARG A O 1
ATOM 822 N N . ARG A 1 104 ? -17.269 -1.900 33.770 1.00 51.81 104 ARG A N 1
ATOM 823 C CA . ARG A 1 104 ? -18.311 -1.922 34.807 1.00 51.81 104 ARG A CA 1
ATOM 824 C C . ARG A 1 104 ? -19.097 -0.668 34.575 1.00 51.81 104 ARG A C 1
ATOM 826 O O . ARG A 1 104 ? -18.432 0.364 34.518 1.00 51.81 104 ARG A O 1
ATOM 833 N N . GLU A 1 105 ? -20.397 -0.778 34.307 1.00 54.38 105 GLU A N 1
ATOM 834 C CA . GLU A 1 105 ? -21.281 0.377 34.228 1.00 54.38 105 GLU A CA 1
ATOM 835 C C . GLU A 1 105 ? -20.900 1.233 35.425 1.00 54.38 105 GLU A C 1
ATOM 837 O O . GLU A 1 105 ? -21.200 0.878 36.559 1.00 54.38 105 GLU A O 1
ATOM 842 N N . ILE A 1 106 ? -20.059 2.246 35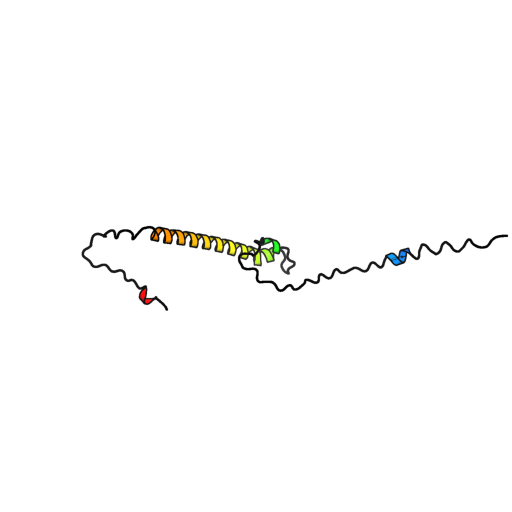.210 1.00 56.72 106 ILE A N 1
ATOM 843 C CA . ILE A 1 106 ? -19.694 3.168 36.263 1.00 56.72 106 ILE A CA 1
ATOM 844 C C . ILE A 1 106 ? -21.005 3.909 36.349 1.00 56.72 106 ILE A C 1
ATOM 846 O O . ILE A 1 106 ? -21.349 4.546 35.346 1.00 56.72 106 ILE A O 1
ATOM 850 N N . PRO A 1 107 ? -21.794 3.745 37.423 1.00 60.88 107 PRO A N 1
ATOM 851 C CA . PRO A 1 107 ? -23.045 4.457 37.506 1.00 60.88 107 PRO A CA 1
ATOM 852 C C . PRO A 1 107 ? -22.660 5.933 37.501 1.00 60.88 107 PRO A C 1
ATOM 854 O O . PRO A 1 107 ? -22.168 6.473 38.491 1.00 60.88 107 PRO A O 1
ATOM 857 N N . LEU A 1 108 ? -22.786 6.565 36.334 1.00 63.69 108 LEU A N 1
ATOM 858 C CA . LEU A 1 108 ? -22.772 8.006 36.202 1.00 63.69 108 LEU A CA 1
ATOM 859 C C . LEU A 1 108 ? -23.892 8.438 37.139 1.00 63.69 108 LEU A C 1
ATOM 861 O O . LEU A 1 108 ? -25.027 7.992 36.960 1.00 63.69 108 LEU A O 1
ATOM 865 N N . GLY A 1 109 ? -23.541 9.166 38.204 1.00 64.12 109 GLY A N 1
ATOM 866 C CA . GLY A 1 109 ? -24.487 9.542 39.251 1.00 64.12 109 GLY A CA 1
ATOM 867 C C . GLY A 1 109 ? -25.789 10.011 38.612 1.00 64.12 109 GLY A C 1
ATOM 868 O O . GLY A 1 109 ? -25.766 10.838 37.701 1.00 64.12 109 GLY A O 1
ATOM 869 N N . THR A 1 110 ? -26.905 9.399 39.005 1.00 64.94 110 THR A N 1
ATOM 870 C CA . THR A 1 110 ? -28.176 9.579 38.307 1.00 64.94 110 THR A CA 1
ATOM 871 C C . THR A 1 110 ? -28.556 11.056 38.380 1.00 64.94 110 THR A C 1
ATOM 873 O O . THR A 1 110 ? -28.852 11.560 39.461 1.00 64.94 110 THR A O 1
ATOM 876 N N . THR A 1 111 ? -28.569 11.771 37.257 1.00 70.00 111 THR A N 1
ATOM 877 C CA . THR A 1 111 ? -28.920 13.202 37.220 1.00 70.00 111 THR A CA 1
ATOM 878 C C . THR A 1 111 ? -30.428 13.444 37.370 1.00 70.00 111 THR A C 1
ATOM 880 O O . THR A 1 111 ? -30.911 14.530 37.078 1.00 70.00 111 THR A O 1
ATOM 883 N N . GLY A 1 112 ? -31.199 12.436 37.798 1.00 74.06 112 GLY A N 1
ATOM 884 C CA . GLY A 1 112 ? -32.658 12.492 37.930 1.00 74.06 112 GLY A CA 1
ATOM 885 C C . GLY A 1 112 ? -33.420 12.525 36.599 1.00 74.06 112 GLY A C 1
ATOM 886 O O . GLY A 1 112 ? -34.643 12.425 36.599 1.00 74.06 112 GLY A O 1
ATOM 887 N N . HIS A 1 113 ? -32.721 12.619 35.467 1.00 74.25 113 HIS A N 1
ATOM 888 C CA . HIS A 1 113 ? -33.314 12.666 34.135 1.00 74.25 113 HIS A CA 1
ATOM 889 C C . HIS A 1 113 ? -33.048 11.359 33.374 1.00 74.25 113 HIS A C 1
ATOM 891 O O . HIS A 1 113 ? -31.911 10.880 33.378 1.00 74.25 113 HIS A O 1
ATOM 897 N N . PRO A 1 114 ? -34.061 10.768 32.708 1.00 73.31 114 PRO A N 1
ATOM 898 C CA . PRO A 1 114 ? -33.860 9.577 31.896 1.00 73.31 114 PRO A CA 1
ATOM 899 C C . PRO A 1 114 ? -32.965 9.921 30.702 1.00 73.31 114 PRO A C 1
ATOM 901 O O . PRO A 1 114 ? -33.284 10.802 29.905 1.00 73.31 114 PRO A O 1
ATOM 904 N N . THR A 1 115 ? -31.847 9.217 30.564 1.00 74.12 115 THR A N 1
ATOM 905 C CA . THR A 1 115 ? -31.012 9.264 29.364 1.00 74.12 115 THR A CA 1
ATOM 906 C C . THR A 1 115 ? -31.247 7.993 28.560 1.00 74.12 115 THR A C 1
ATOM 908 O O . THR A 1 115 ? -31.390 6.901 29.107 1.00 74.12 115 THR A O 1
ATOM 911 N N . SER A 1 116 ? -31.332 8.128 27.241 1.00 75.25 116 SER A N 1
ATOM 912 C CA . SER A 1 116 ? -31.398 6.989 26.330 1.00 75.25 116 SER A CA 1
ATOM 913 C C . SER A 1 116 ? -30.412 7.213 25.195 1.00 75.25 116 SER A C 1
ATOM 915 O O . SER A 1 116 ? -30.200 8.344 24.754 1.00 75.25 116 SER A O 1
ATOM 917 N N . PHE A 1 117 ? -29.781 6.137 24.738 1.00 76.94 117 PH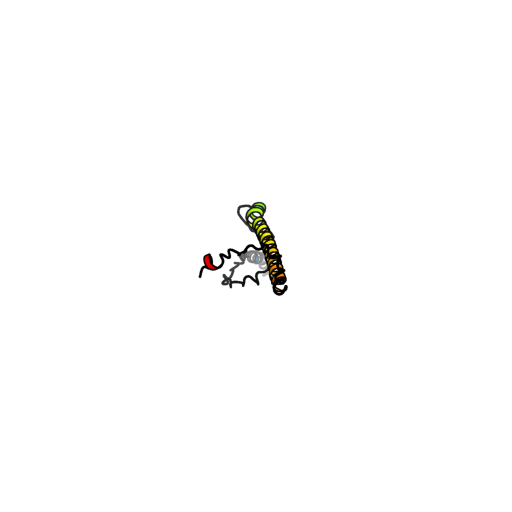E A N 1
ATOM 918 C CA . PHE A 1 117 ? -28.967 6.175 23.533 1.00 76.94 117 PHE A CA 1
ATOM 919 C C . PHE A 1 117 ? -29.885 5.919 22.341 1.00 76.94 117 PHE A C 1
ATOM 921 O O . PHE A 1 117 ? -30.540 4.879 22.276 1.00 76.94 117 PHE A O 1
ATOM 928 N N . LEU A 1 118 ? -29.927 6.860 21.396 1.00 79.69 118 LEU A N 1
ATOM 929 C CA . LEU A 1 118 ? -30.651 6.723 20.129 1.00 79.69 118 LEU A CA 1
ATOM 930 C C . LEU A 1 118 ? -29.929 5.723 19.216 1.00 79.69 118 LEU A C 1
ATOM 932 O O . LEU A 1 118 ? -29.304 6.094 18.225 1.00 79.69 118 LEU A O 1
ATOM 936 N N . ASN A 1 119 ? -29.962 4.443 19.580 1.00 78.31 119 ASN A N 1
ATOM 937 C CA . ASN A 1 119 ? -29.325 3.395 18.802 1.00 78.31 119 ASN A CA 1
ATOM 938 C C . ASN A 1 119 ? -30.130 3.136 17.521 1.00 78.31 119 ASN A C 1
ATOM 940 O O . ASN A 1 119 ? -31.213 2.555 17.555 1.00 78.31 119 ASN A O 1
ATOM 944 N N . THR A 1 120 ? -29.592 3.566 16.382 1.00 79.88 120 THR A N 1
ATOM 945 C CA . THR A 1 120 ? -30.196 3.388 15.055 1.00 79.88 120 THR A CA 1
ATOM 946 C C . THR A 1 120 ? -29.745 2.103 14.358 1.00 79.88 120 THR A C 1
ATOM 948 O O . THR A 1 120 ? -30.064 1.910 13.185 1.00 79.88 120 THR A O 1
ATOM 951 N N . SER A 1 121 ? -29.039 1.195 15.049 1.00 72.25 121 SER A N 1
ATOM 952 C CA . SER A 1 121 ? -28.513 -0.046 14.456 1.00 72.25 121 SER A CA 1
ATOM 953 C C . SER A 1 121 ? -29.588 -0.903 13.774 1.00 72.25 121 SER A C 1
ATOM 955 O O . SER A 1 121 ? -29.305 -1.543 12.766 1.00 72.25 121 SER A O 1
ATOM 957 N N . GLY A 1 122 ? -30.832 -0.870 14.267 1.00 69.12 122 GLY A N 1
ATOM 958 C CA . GLY A 1 122 ? -31.973 -1.556 13.651 1.00 69.12 122 GLY A CA 1
ATOM 959 C C . GLY A 1 122 ? -32.559 -0.860 12.415 1.00 69.12 122 GLY A C 1
ATOM 960 O O . GLY A 1 122 ? -33.196 -1.520 11.604 1.00 69.12 122 GLY A O 1
ATOM 961 N N . TYR A 1 123 ? -32.338 0.447 12.239 1.00 76.81 123 TYR A N 1
ATOM 962 C CA . TYR A 1 123 ? -32.860 1.214 11.098 1.00 76.81 123 TYR A CA 1
ATOM 963 C C . TYR A 1 123 ? -32.000 1.038 9.836 1.00 76.81 123 TYR A C 1
ATOM 965 O O . TYR A 1 123 ? -32.527 0.993 8.729 1.00 76.81 123 TYR A O 1
ATOM 973 N N . PHE A 1 124 ? -30.680 0.886 10.000 1.00 76.62 124 PHE A N 1
ATOM 974 C CA . PHE A 1 124 ? -29.728 0.686 8.894 1.00 76.62 124 PHE A CA 1
ATOM 975 C C . PHE A 1 124 ? -29.241 -0.765 8.749 1.00 76.62 124 PHE A C 1
ATOM 977 O O . PHE A 1 124 ? -28.354 -1.038 7.940 1.00 76.62 124 PHE A O 1
ATOM 984 N N . GLY A 1 125 ? -29.809 -1.700 9.518 1.00 59.12 125 GLY A N 1
ATOM 985 C CA . GLY A 1 125 ? -29.547 -3.136 9.424 1.00 59.12 125 GLY A CA 1
ATOM 986 C C . GLY A 1 125 ? -30.148 -3.734 8.153 1.00 59.12 125 GLY A C 1
ATOM 987 O O . GLY A 1 125 ? -31.165 -4.422 8.204 1.00 59.12 125 GLY A O 1
ATOM 988 N N . GLY A 1 126 ? -29.536 -3.425 7.009 1.00 58.38 126 GLY A N 1
ATOM 989 C CA . GLY A 1 126 ? -29.814 -4.065 5.730 1.00 58.38 126 GLY A CA 1
ATOM 990 C C . GLY A 1 126 ? -29.598 -5.575 5.827 1.00 58.38 126 GLY A C 1
ATOM 991 O O . GLY A 1 126 ? -28.5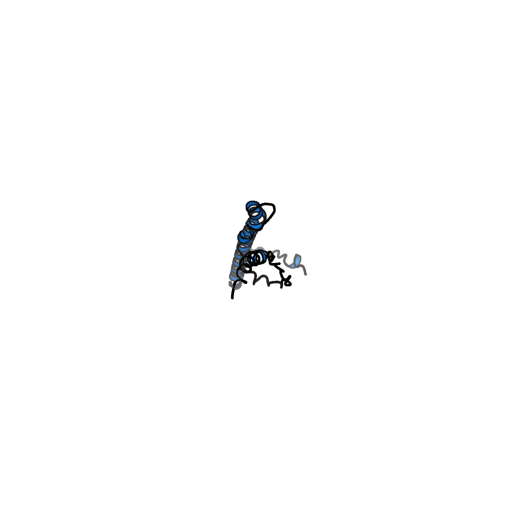89 -6.030 6.367 1.00 58.38 126 GLY A O 1
ATOM 992 N N . ARG A 1 127 ? -30.596 -6.314 5.343 1.00 56.84 127 ARG A N 1
ATOM 993 C CA . ARG A 1 127 ? -30.562 -7.763 5.121 1.00 56.84 127 ARG A CA 1
ATOM 994 C C . ARG A 1 127 ? -29.543 -8.135 4.053 1.00 56.84 127 ARG A C 1
ATOM 996 O O . ARG A 1 127 ? -29.369 -7.316 3.122 1.00 56.84 127 ARG A O 1
#

Radius of gyration: 40.53 Å; chains: 1; bounding box: 98×59×107 Å

Foldseek 3Di:
DDDDDDPDPPPPPPVVVVVVPPPPDPPPPPPDPPDPPDPDPPVPDPPDQLQVCQCPDDDPHNVVSCVPGVVVVVVVVVVVVVVVVVVVVVVVVVVVVVVCPPVPPPPPPPPVDDDDDPDCCVVPPDD

Secondary structure (DSSP, 8-st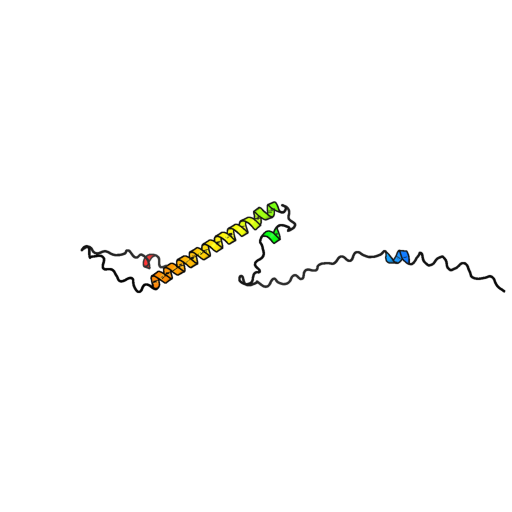ate):
------TTSSSSSHHHHGGG---------------------GGG-----GGGGGGS--TTHHHHHIIIIIHHHHHHHHHHHHHHHHHHHHHHHHHHHHHS-S---------SS-------TTTS---

pLDDT: mean 70.13, std 15.2, range [46.41, 95.56]

Sequence (127 aa):
MALIQITKWIGLPLLTMAFLMSAESASAQVVRPLAPTQPIPPNKQPVTSPYLNLLRPGRGGVTFEYFRRVRPELEFRRADQMFQGEISNLRTQVSADRVLPQRREIPLGTTGHPTSFLNTSGYFGGR

Organism: NCBI:txid2528027